Protein AF-A0A4Y7U3X5-F1 (afdb_monomer_lite)

Sequence (99 aa):
GAVSVNGSSQKAKQAKSSAGVPGYYEVTVNKNGFLSVKAYIADASDLLTEAAEKLHVNYFLYNKPENEKTTLSADNITFDELLFHIFKGKKYTFKKQDN

Organism: NCBI:txid2133765

Foldseek 3Di:
DDDDDDDDDDDPPDDQPPPPDQQHKDWDADPVGFIWIFFDQHQLVSRLVVSCVRSVHDDDDPDRPPRQGDGDGDPRHHSVVSQCRSCPPHPDDDDDDDD

Radius of gyration: 16.17 Å; chains: 1; bounding box: 31×62×37 Å

Secondary structure (DSSP, 8-state):
----------------PPTTSTTEEEEEE-TTS-EEEEEEEEEHHHHHHHHHHHHT-----SS--TT-EEEEEEEEE-HHHHHHHHHTTSS--------

pLDDT: mean 77.26, std 18.92, range [32.44, 95.81]

Structure (mmCIF, N/CA/C/O backbone):
data_AF-A0A4Y7U3X5-F1
#
_entry.id   AF-A0A4Y7U3X5-F1
#
loop_
_atom_site.group_PDB
_atom_site.id
_atom_site.type_symbol
_atom_site.label_atom_id
_atom_site.label_alt_id
_atom_site.label_comp_id
_atom_site.label_asym_id
_atom_site.label_entity_id
_atom_site.label_seq_id
_atom_site.pdbx_PDB_ins_code
_atom_site.Cartn_x
_atom_site.Cartn_y
_atom_site.Cartn_z
_atom_site.occupancy
_atom_site.B_iso_or_equiv
_atom_site.auth_seq_id
_atom_site.auth_comp_id
_atom_site.auth_asym_id
_atom_site.auth_atom_id
_atom_site.pdbx_PDB_model_num
ATOM 1 N N . GLY A 1 1 ? 4.376 49.973 -5.928 1.00 47.78 1 GLY A N 1
ATOM 2 C CA . GLY A 1 1 ? 3.268 49.006 -6.008 1.00 47.78 1 GLY A CA 1
ATOM 3 C C . GLY A 1 1 ? 3.604 47.847 -5.107 1.00 47.78 1 GLY A C 1
ATOM 4 O O . GLY A 1 1 ? 4.677 47.285 -5.265 1.00 47.78 1 GLY A O 1
ATOM 5 N N . ALA A 1 2 ? 2.764 47.578 -4.113 1.00 44.03 2 ALA A N 1
ATOM 6 C CA . ALA A 1 2 ? 2.961 46.491 -3.164 1.00 44.03 2 ALA A CA 1
ATOM 7 C C . ALA A 1 2 ? 2.401 45.178 -3.726 1.00 44.03 2 ALA A C 1
ATOM 9 O O . ALA A 1 2 ? 1.301 45.182 -4.273 1.00 44.03 2 ALA A O 1
ATOM 10 N N . VAL A 1 3 ? 3.119 44.072 -3.516 1.00 48.03 3 VAL A N 1
ATOM 11 C CA . VAL A 1 3 ? 2.529 42.729 -3.430 1.00 48.03 3 VAL A CA 1
ATOM 12 C C . VAL A 1 3 ? 3.138 42.024 -2.212 1.00 48.03 3 VAL A C 1
ATOM 14 O O . VAL A 1 3 ? 4.256 41.522 -2.247 1.00 48.03 3 VAL A O 1
ATOM 17 N N . SER A 1 4 ? 2.380 42.068 -1.119 1.00 41.41 4 SER A N 1
ATOM 18 C CA . SER A 1 4 ? 2.308 41.071 -0.036 1.00 41.41 4 SER A CA 1
ATOM 19 C C . SER A 1 4 ? 1.491 39.870 -0.571 1.00 41.41 4 SER A C 1
ATOM 21 O O . SER A 1 4 ? 0.647 40.094 -1.431 1.00 41.41 4 SER A O 1
ATOM 23 N N . VAL A 1 5 ? 1.581 38.597 -0.164 1.00 44.41 5 VAL A N 1
ATOM 24 C CA . VAL A 1 5 ? 1.989 37.935 1.089 1.00 44.41 5 VAL A CA 1
ATOM 25 C C . VAL A 1 5 ? 1.988 36.401 0.894 1.00 44.41 5 VAL A C 1
ATOM 27 O O . VAL A 1 5 ? 1.251 35.883 0.063 1.00 44.41 5 VAL A O 1
ATOM 30 N N . ASN A 1 6 ? 2.704 35.730 1.805 1.00 36.94 6 ASN A N 1
ATOM 31 C CA . ASN A 1 6 ? 2.380 34.465 2.487 1.00 36.94 6 ASN A CA 1
ATOM 32 C C . ASN A 1 6 ? 2.316 33.126 1.732 1.00 36.94 6 ASN A C 1
ATOM 34 O O . ASN A 1 6 ? 1.412 32.870 0.948 1.00 36.94 6 ASN A O 1
ATOM 38 N N . GLY A 1 7 ? 3.067 32.159 2.277 1.00 32.44 7 GLY A N 1
ATOM 39 C CA . GLY A 1 7 ? 2.375 31.033 2.912 1.00 32.44 7 GLY A CA 1
ATOM 40 C C . GLY A 1 7 ? 3.031 29.660 2.803 1.00 32.44 7 GLY A C 1
ATOM 41 O O . GLY A 1 7 ? 3.053 29.050 1.745 1.00 32.44 7 GLY A O 1
ATOM 42 N N . SER A 1 8 ? 3.395 29.129 3.971 1.00 34.38 8 SER A N 1
ATOM 43 C CA . SER A 1 8 ? 3.529 27.707 4.318 1.00 34.38 8 SER A CA 1
ATOM 44 C C . SER A 1 8 ? 4.669 26.891 3.702 1.00 34.38 8 SER A C 1
ATOM 46 O O . SER A 1 8 ? 4.570 26.269 2.650 1.00 34.38 8 SER A O 1
ATOM 48 N N . SER A 1 9 ? 5.703 26.756 4.526 1.00 44.62 9 SER A N 1
ATOM 49 C CA . SER A 1 9 ? 6.524 25.565 4.693 1.00 44.62 9 SER A CA 1
ATOM 50 C C . SER A 1 9 ? 5.651 24.301 4.734 1.00 44.62 9 SER A C 1
ATOM 52 O O . SER A 1 9 ? 5.076 23.958 5.765 1.00 44.62 9 SER A O 1
ATOM 54 N N . GLN A 1 10 ? 5.563 23.581 3.622 1.00 45.19 10 GLN A N 1
ATOM 55 C CA . GLN A 1 10 ? 5.189 22.173 3.616 1.00 45.19 10 GLN A CA 1
ATOM 56 C C . GLN A 1 10 ? 6.291 21.424 2.884 1.00 45.19 10 GLN A C 1
ATOM 58 O O . GLN A 1 10 ? 6.495 21.584 1.684 1.00 45.19 10 GLN A O 1
ATOM 63 N N . LYS A 1 11 ? 7.054 20.669 3.680 1.00 39.28 11 LYS A N 1
ATOM 64 C CA . LYS A 1 11 ? 8.018 19.638 3.293 1.00 39.28 11 LYS A CA 1
ATOM 65 C C . LYS A 1 11 ? 7.627 19.060 1.931 1.00 39.28 11 LYS A C 1
ATOM 67 O O . LYS A 1 11 ? 6.565 18.454 1.830 1.00 39.28 11 LYS A O 1
ATOM 72 N N . ALA A 1 12 ? 8.448 19.317 0.912 1.00 41.50 12 ALA A N 1
ATOM 73 C CA . ALA A 1 12 ? 8.207 18.929 -0.472 1.00 41.50 12 ALA A CA 1
ATOM 74 C C . ALA A 1 12 ? 7.887 17.429 -0.555 1.00 41.50 12 ALA A C 1
ATOM 76 O O . ALA A 1 12 ? 8.780 16.584 -0.595 1.00 41.50 12 ALA A O 1
ATOM 77 N N . LYS A 1 13 ? 6.593 17.101 -0.528 1.00 47.03 13 LYS A N 1
ATOM 78 C CA . LYS A 1 13 ? 6.079 15.781 -0.862 1.00 47.03 13 LYS A CA 1
ATOM 79 C C . LYS A 1 13 ? 6.433 15.622 -2.334 1.00 47.03 13 LYS A C 1
ATOM 81 O O . LYS A 1 13 ? 5.982 16.439 -3.137 1.00 47.03 13 LYS A O 1
ATOM 86 N N . GLN A 1 14 ? 7.340 14.691 -2.645 1.00 52.09 14 GLN A N 1
ATOM 87 C CA . GLN A 1 14 ? 7.798 14.401 -4.006 1.00 52.09 14 GLN A CA 1
ATOM 88 C C . GLN A 1 14 ? 6.627 14.551 -4.975 1.00 52.09 14 GLN A C 1
ATOM 90 O O . GLN A 1 14 ? 5.565 13.969 -4.747 1.00 52.09 14 GLN A O 1
ATOM 95 N N . ALA A 1 15 ? 6.802 15.394 -5.997 1.00 52.56 15 ALA A N 1
ATOM 96 C CA . ALA A 1 15 ? 5.783 15.616 -7.007 1.00 52.56 15 ALA A CA 1
ATOM 97 C C . ALA A 1 15 ? 5.305 14.248 -7.499 1.00 52.56 15 ALA A C 1
ATOM 99 O O . ALA A 1 15 ? 6.115 13.468 -8.000 1.00 52.56 15 ALA A O 1
ATOM 100 N N . LYS A 1 16 ? 4.019 13.935 -7.284 1.00 56.75 16 LYS A N 1
ATOM 101 C CA . LYS A 1 16 ? 3.411 12.697 -7.775 1.00 56.75 16 LYS A CA 1
ATOM 102 C C . LYS A 1 16 ? 3.731 12.615 -9.264 1.00 56.75 16 LYS A C 1
ATOM 104 O O . LYS A 1 16 ? 3.285 13.474 -10.025 1.00 56.75 16 LYS A O 1
ATOM 109 N N . SER A 1 17 ? 4.556 11.646 -9.659 1.00 62.62 17 SER A N 1
ATOM 110 C CA . SER A 1 17 ? 4.890 11.414 -11.064 1.00 62.62 17 SER A CA 1
ATOM 111 C C . SER A 1 17 ? 3.595 11.305 -11.877 1.00 62.62 17 SER A C 1
ATOM 113 O O . SER A 1 17 ? 2.566 10.904 -11.342 1.00 62.62 17 SER A O 1
ATOM 115 N N . SER A 1 18 ? 3.593 11.676 -13.158 1.00 74.69 18 SER A N 1
ATOM 116 C CA . SER A 1 18 ? 2.382 11.493 -13.975 1.00 74.69 18 SER A CA 1
ATOM 117 C C . SER A 1 18 ? 1.965 10.019 -14.009 1.00 74.69 18 SER A C 1
ATOM 119 O O . SER A 1 18 ? 2.819 9.130 -13.974 1.00 74.69 18 SER A O 1
ATOM 121 N N . ALA A 1 19 ? 0.657 9.756 -14.080 1.00 73.12 19 ALA A N 1
ATOM 122 C CA . ALA A 1 19 ? 0.137 8.395 -14.151 1.00 73.12 19 ALA A CA 1
ATOM 123 C C . ALA A 1 19 ? 0.819 7.613 -15.292 1.00 73.12 19 ALA A C 1
ATOM 125 O O . ALA A 1 19 ? 0.883 8.089 -16.424 1.00 73.12 19 ALA A O 1
ATOM 126 N N . GLY A 1 20 ? 1.361 6.432 -14.978 1.00 74.75 20 GLY A N 1
ATOM 127 C CA . GLY A 1 20 ? 2.112 5.592 -15.924 1.00 74.75 20 GLY A CA 1
ATOM 128 C C . GLY A 1 20 ? 3.628 5.834 -15.971 1.00 74.75 20 GLY A C 1
ATOM 129 O O . GLY A 1 20 ? 4.333 5.116 -16.677 1.00 74.75 20 GLY A O 1
ATOM 130 N N . VAL A 1 21 ? 4.159 6.793 -15.205 1.00 87.25 21 VAL A N 1
ATOM 131 C CA . VAL A 1 21 ? 5.609 7.004 -15.054 1.00 87.25 21 VAL A CA 1
ATOM 132 C C . VAL A 1 21 ? 6.135 6.192 -13.864 1.00 87.25 21 VAL A C 1
ATOM 134 O O . VAL A 1 21 ? 5.486 6.192 -12.815 1.00 87.25 21 VAL A O 1
ATOM 137 N N . PRO A 1 22 ? 7.293 5.506 -13.976 1.00 89.88 22 PRO A N 1
ATOM 138 C CA . PRO A 1 22 ? 7.895 4.804 -12.846 1.00 89.88 22 PRO A CA 1
ATOM 139 C C . PRO A 1 22 ? 8.026 5.708 -11.615 1.00 89.88 22 PRO A C 1
ATOM 141 O O . PRO A 1 22 ? 8.464 6.855 -11.713 1.00 89.88 22 PRO A O 1
ATOM 144 N N . GLY A 1 23 ? 7.625 5.196 -10.455 1.00 87.06 23 GLY A N 1
ATOM 145 C CA . GLY A 1 23 ? 7.567 5.963 -9.212 1.00 87.06 23 GLY A CA 1
ATOM 146 C C . GLY A 1 23 ? 6.213 6.626 -8.947 1.00 87.06 23 GLY A C 1
ATOM 147 O O . GLY A 1 23 ? 6.021 7.172 -7.864 1.00 87.06 23 GLY A O 1
ATOM 148 N N . TYR A 1 24 ? 5.260 6.569 -9.884 1.00 90.75 24 TYR A N 1
ATOM 149 C CA . TYR A 1 24 ? 3.905 7.064 -9.650 1.00 90.75 24 TYR A CA 1
ATOM 150 C C . TYR A 1 24 ? 3.178 6.208 -8.618 1.00 90.75 24 TYR A C 1
ATOM 152 O O . TYR A 1 24 ? 3.071 4.989 -8.769 1.00 90.75 24 TYR A O 1
ATOM 160 N N . TYR A 1 25 ? 2.592 6.872 -7.626 1.00 93.06 25 TYR A N 1
ATOM 161 C CA . TYR A 1 25 ? 1.539 6.294 -6.815 1.00 93.06 25 TYR A CA 1
ATOM 162 C C . TYR A 1 25 ? 0.474 7.324 -6.446 1.00 93.06 25 TYR A C 1
ATOM 164 O O . TYR A 1 25 ? 0.717 8.529 -6.341 1.00 93.06 25 TYR A O 1
ATOM 172 N N . GLU A 1 26 ? -0.722 6.816 -6.207 1.00 93.38 26 GLU A N 1
ATOM 173 C CA . GLU A 1 26 ? -1.855 7.547 -5.692 1.00 93.38 26 GLU A CA 1
ATOM 174 C C . GLU A 1 26 ? -2.586 6.677 -4.680 1.00 93.38 26 GLU A C 1
ATOM 176 O O . GLU A 1 26 ? -2.872 5.507 -4.932 1.00 93.38 26 GLU A O 1
ATOM 181 N N . VAL A 1 27 ? -2.888 7.275 -3.532 1.00 93.75 27 VAL A N 1
ATOM 182 C CA . VAL A 1 27 ? -3.699 6.670 -2.481 1.00 93.75 27 VAL A CA 1
ATOM 183 C C . VAL A 1 27 ? -4.865 7.594 -2.201 1.00 93.75 27 VAL A C 1
ATOM 185 O O . VAL A 1 27 ? -4.674 8.796 -2.014 1.00 93.75 27 VAL A O 1
ATOM 188 N N . THR A 1 28 ? -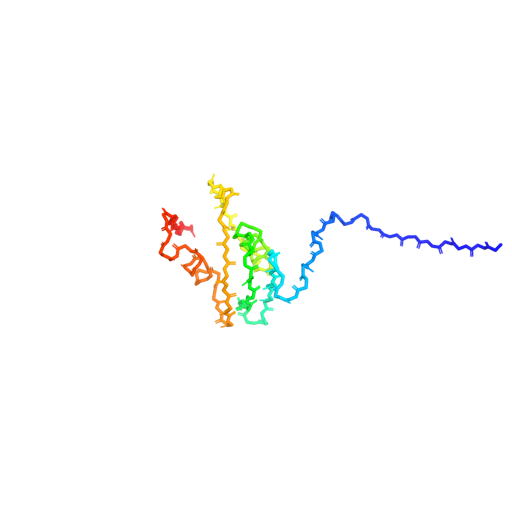6.070 7.062 -2.114 1.00 95.12 28 THR A N 1
ATOM 189 C CA . THR A 1 28 ? -7.236 7.787 -1.608 1.00 95.12 28 THR A CA 1
ATOM 190 C C . THR A 1 28 ? -7.959 6.928 -0.585 1.00 95.12 28 THR A C 1
ATOM 192 O O . THR A 1 28 ? -7.863 5.705 -0.620 1.00 95.12 28 THR A O 1
ATOM 195 N N . VAL A 1 29 ? -8.637 7.574 0.361 1.00 94.69 29 VAL A N 1
ATOM 196 C CA . VAL A 1 29 ? -9.464 6.911 1.372 1.00 94.69 29 VAL A CA 1
ATOM 197 C C . VAL A 1 29 ? -10.893 7.375 1.156 1.00 94.69 29 VAL A C 1
ATOM 199 O O . VAL A 1 29 ? -11.149 8.576 1.045 1.00 94.69 29 VAL A O 1
ATOM 202 N N . ASN A 1 30 ? -11.822 6.432 1.049 1.00 93.00 30 ASN A N 1
ATOM 203 C CA . ASN A 1 30 ? -13.237 6.749 0.934 1.00 93.00 30 ASN A CA 1
ATOM 204 C C . ASN A 1 30 ? -13.851 7.056 2.311 1.00 93.00 30 ASN A C 1
ATOM 206 O O . ASN A 1 30 ? -13.246 6.835 3.357 1.00 93.00 30 ASN A O 1
ATOM 210 N N . LYS A 1 31 ? -15.096 7.544 2.323 1.00 91.62 31 LYS A N 1
ATOM 211 C CA . LYS A 1 31 ? -15.810 7.913 3.562 1.00 91.62 31 LYS A CA 1
ATOM 212 C C . LYS A 1 31 ? -16.006 6.748 4.543 1.00 91.62 31 LYS A C 1
ATOM 214 O O . LYS A 1 31 ? -16.273 6.994 5.712 1.00 91.62 31 LYS A O 1
ATOM 219 N N . ASN A 1 32 ? -15.875 5.512 4.069 1.00 91.69 32 ASN A N 1
ATOM 220 C CA . ASN A 1 32 ? -16.040 4.296 4.858 1.00 91.69 32 ASN A CA 1
ATOM 221 C C . ASN A 1 32 ? -14.695 3.760 5.385 1.00 91.69 32 ASN A C 1
ATOM 223 O O . ASN A 1 32 ? -14.675 2.705 6.008 1.00 91.69 32 ASN A O 1
ATOM 227 N N . GLY A 1 33 ? -13.578 4.451 5.123 1.00 89.88 33 GLY A N 1
ATOM 228 C CA . GLY A 1 33 ? -12.248 4.036 5.570 1.00 89.88 33 GLY A CA 1
ATOM 229 C C . GLY A 1 33 ? -11.570 2.983 4.687 1.00 89.88 33 GLY A C 1
ATOM 230 O O . GLY A 1 33 ? -10.583 2.394 5.115 1.00 89.88 33 GLY A O 1
ATOM 231 N N . PHE A 1 34 ? -12.051 2.742 3.462 1.00 95.31 34 PHE A N 1
ATOM 232 C CA . PHE A 1 34 ? -11.364 1.867 2.504 1.00 95.31 34 PHE A CA 1
ATOM 233 C C . PHE A 1 34 ? -10.444 2.658 1.575 1.00 95.31 34 PHE A C 1
ATOM 235 O O . PHE A 1 34 ? -10.743 3.789 1.183 1.00 95.31 34 PHE A O 1
ATOM 242 N N . LEU A 1 35 ? -9.340 2.028 1.190 1.00 95.75 35 LEU A N 1
ATOM 243 C CA . LEU A 1 35 ? -8.324 2.559 0.297 1.00 95.75 35 LEU A CA 1
ATOM 244 C C . LEU A 1 35 ? -8.664 2.284 -1.170 1.00 95.75 35 LEU A C 1
ATOM 246 O O . LEU A 1 35 ? -9.149 1.211 -1.534 1.00 95.75 35 LEU A O 1
ATOM 250 N N . SER A 1 36 ? -8.321 3.246 -2.017 1.00 95.81 36 SER A N 1
ATOM 251 C CA . SER A 1 36 ? -8.106 3.062 -3.450 1.00 95.81 36 SER A CA 1
ATOM 252 C C . SER A 1 36 ? -6.661 3.440 -3.753 1.00 95.81 36 SER A C 1
ATOM 254 O O . SER A 1 36 ? -6.191 4.512 -3.357 1.00 95.81 36 SER A O 1
ATOM 256 N N . VAL A 1 37 ? -5.938 2.521 -4.386 1.00 93.88 37 VAL A N 1
ATOM 257 C CA . VAL A 1 37 ? -4.500 2.609 -4.618 1.00 93.88 37 VAL A CA 1
ATOM 258 C C . VAL A 1 37 ? -4.194 2.330 -6.076 1.00 93.88 37 VAL A C 1
ATOM 260 O O . VAL A 1 37 ? -4.573 1.292 -6.617 1.00 93.88 37 VAL A O 1
ATOM 263 N N . LYS A 1 38 ? -3.425 3.227 -6.688 1.00 93.94 38 LYS A N 1
ATOM 264 C CA . LYS A 1 38 ? -2.778 3.012 -7.982 1.00 93.94 38 LYS A CA 1
ATOM 265 C C . LYS A 1 38 ? -1.294 3.243 -7.810 1.00 93.94 38 LYS A C 1
ATOM 267 O O . LYS A 1 38 ? -0.893 4.285 -7.313 1.00 93.94 38 LYS A O 1
ATOM 272 N N . ALA A 1 39 ? -0.478 2.286 -8.213 1.00 92.75 39 ALA A N 1
ATOM 273 C CA . ALA A 1 39 ? 0.966 2.358 -8.099 1.00 92.75 39 ALA A CA 1
ATOM 274 C C . ALA A 1 39 ? 1.610 1.751 -9.343 1.00 92.75 39 ALA A C 1
ATOM 276 O O . ALA A 1 39 ? 1.176 0.701 -9.821 1.00 92.75 39 ALA A O 1
ATOM 277 N N . TYR A 1 40 ? 2.655 2.395 -9.850 1.00 92.44 40 TYR A N 1
ATOM 278 C CA . TYR A 1 40 ? 3.432 1.912 -10.981 1.00 92.44 40 TYR A CA 1
ATOM 279 C C . TYR A 1 40 ? 4.925 2.083 -10.708 1.00 92.44 40 TYR A C 1
ATOM 281 O O . TYR A 1 40 ? 5.457 3.194 -10.723 1.00 92.44 40 TYR A O 1
ATOM 289 N N . ILE A 1 41 ? 5.601 0.963 -10.430 1.00 90.50 41 ILE A N 1
ATOM 290 C CA . ILE A 1 41 ? 7.016 0.919 -10.023 1.00 90.50 41 ILE A CA 1
ATOM 291 C C . ILE A 1 41 ? 7.275 1.921 -8.877 1.00 90.50 41 ILE A C 1
ATOM 293 O O . ILE A 1 41 ? 8.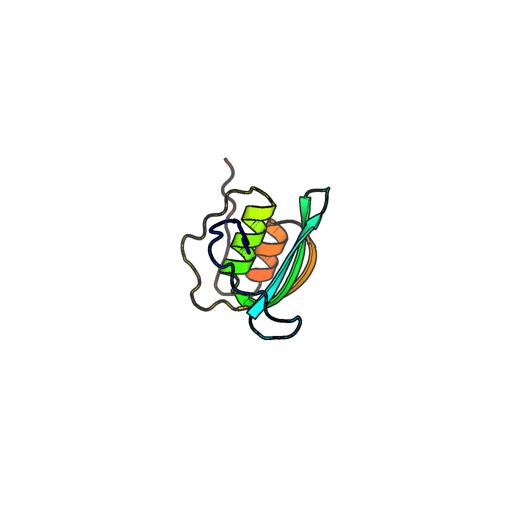270 2.644 -8.848 1.00 90.50 41 ILE A O 1
ATOM 297 N N . ALA A 1 42 ? 6.323 2.013 -7.950 1.00 91.31 42 ALA A N 1
ATOM 298 C CA . ALA A 1 42 ? 6.364 2.940 -6.828 1.00 91.31 42 ALA A CA 1
ATOM 299 C C . ALA A 1 42 ? 7.155 2.357 -5.664 1.00 91.31 42 ALA A C 1
ATOM 301 O O . ALA A 1 42 ? 7.257 1.137 -5.538 1.00 91.31 42 ALA A O 1
ATOM 302 N N . ASP A 1 43 ? 7.672 3.215 -4.788 1.00 90.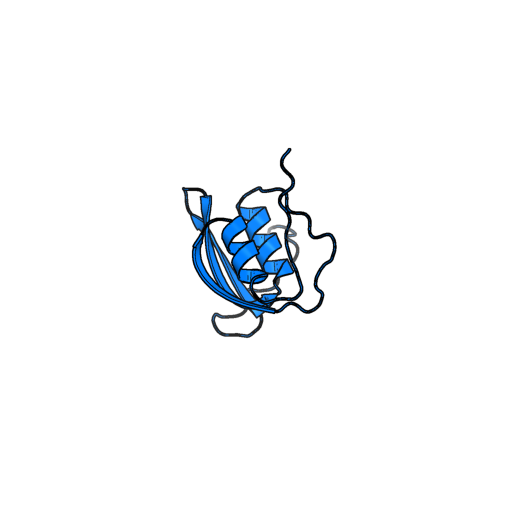06 43 ASP A N 1
ATOM 303 C CA . ASP A 1 43 ? 8.260 2.755 -3.535 1.00 90.06 43 ASP A CA 1
ATOM 304 C C . ASP A 1 43 ? 7.180 2.210 -2.594 1.00 90.06 43 ASP A C 1
ATOM 306 O O . ASP A 1 43 ? 6.243 2.922 -2.228 1.00 90.06 43 ASP A O 1
ATOM 310 N N . ALA A 1 44 ? 7.303 0.940 -2.203 1.00 89.00 44 ALA A N 1
ATOM 311 C CA . ALA A 1 44 ? 6.343 0.310 -1.305 1.00 89.00 44 ALA A CA 1
ATOM 312 C C . ALA A 1 44 ? 6.301 0.997 0.070 1.00 89.00 44 ALA A C 1
ATOM 314 O O . ALA A 1 44 ? 5.237 1.064 0.683 1.00 89.00 44 ALA A O 1
ATOM 315 N N . SER A 1 45 ? 7.432 1.529 0.546 1.00 89.06 45 SER A N 1
ATOM 316 C CA . SER A 1 45 ? 7.511 2.190 1.852 1.00 89.06 45 SER A CA 1
ATOM 317 C C . SER A 1 45 ? 6.761 3.515 1.837 1.00 89.06 45 SER A C 1
ATOM 319 O O . SER A 1 45 ? 5.999 3.795 2.761 1.00 89.06 45 SER A O 1
ATOM 321 N N . ASP A 1 46 ? 6.945 4.310 0.782 1.00 90.06 46 ASP A N 1
ATOM 322 C CA . ASP A 1 46 ? 6.271 5.604 0.642 1.00 90.06 46 ASP A CA 1
ATOM 323 C C . ASP A 1 46 ? 4.762 5.406 0.456 1.00 90.06 46 ASP A C 1
ATOM 325 O O . ASP A 1 46 ? 3.960 6.077 1.106 1.00 90.06 46 ASP A O 1
ATOM 329 N N . LEU A 1 47 ? 4.375 4.409 -0.350 1.00 91.19 47 LEU A N 1
ATOM 330 C CA . LEU A 1 47 ? 2.979 4.036 -0.555 1.00 91.19 47 LEU A CA 1
ATOM 331 C C . LEU A 1 47 ? 2.289 3.620 0.756 1.00 91.19 47 LEU A C 1
ATOM 333 O O . LEU A 1 47 ? 1.198 4.102 1.062 1.00 91.19 47 LEU A O 1
ATOM 337 N N . LEU A 1 48 ? 2.921 2.734 1.535 1.00 91.19 48 LEU A N 1
ATOM 338 C CA . LEU A 1 48 ? 2.384 2.260 2.814 1.00 91.19 48 LEU A CA 1
ATOM 339 C C . LEU A 1 48 ? 2.328 3.370 3.862 1.00 91.19 48 LEU A C 1
ATOM 341 O O . LEU A 1 48 ? 1.353 3.453 4.605 1.00 91.19 48 LEU A O 1
ATOM 345 N N . THR A 1 49 ? 3.337 4.243 3.892 1.00 90.81 49 THR A N 1
ATOM 346 C CA . THR A 1 49 ? 3.364 5.396 4.800 1.00 90.81 49 THR A CA 1
ATOM 347 C C . THR A 1 49 ? 2.214 6.350 4.486 1.00 90.81 49 THR A C 1
ATOM 349 O O . THR A 1 49 ? 1.457 6.700 5.386 1.00 90.81 49 THR A O 1
ATOM 352 N N . GLU A 1 50 ? 2.002 6.705 3.212 1.00 92.69 50 GLU A N 1
ATOM 353 C CA . GLU A 1 50 ? 0.889 7.586 2.833 1.00 92.69 50 GLU A CA 1
ATOM 354 C C . GLU A 1 50 ? -0.481 6.951 3.129 1.00 92.69 50 GLU A C 1
ATOM 356 O O . GLU A 1 50 ? -1.401 7.648 3.562 1.00 92.69 50 GLU A O 1
ATOM 361 N N . ALA A 1 51 ? -0.636 5.640 2.924 1.00 93.62 51 ALA A N 1
ATOM 362 C CA . ALA A 1 51 ? -1.872 4.937 3.261 1.00 93.62 51 ALA A CA 1
ATOM 363 C C . ALA A 1 51 ? -2.140 4.916 4.774 1.00 93.62 51 ALA A C 1
ATOM 365 O O . ALA A 1 51 ? -3.269 5.181 5.191 1.00 93.62 51 ALA A O 1
ATOM 366 N N . ALA A 1 52 ? -1.113 4.661 5.590 1.00 92.31 52 ALA A N 1
ATOM 367 C CA . ALA A 1 52 ? -1.227 4.651 7.045 1.00 92.31 52 ALA A CA 1
ATOM 368 C C . ALA A 1 52 ? -1.575 6.038 7.605 1.00 92.31 52 ALA A C 1
ATOM 370 O O . ALA A 1 52 ? -2.487 6.164 8.422 1.00 92.31 52 ALA A O 1
ATOM 371 N N . GLU A 1 53 ? -0.909 7.085 7.103 1.00 92.25 53 GLU A N 1
ATOM 372 C CA . GLU A 1 53 ? -1.192 8.480 7.457 1.00 92.25 53 GLU A CA 1
ATOM 373 C C . GLU A 1 53 ? -2.647 8.854 7.147 1.00 92.25 53 GLU A C 1
ATOM 375 O O . GLU A 1 53 ? -3.325 9.445 7.985 1.00 92.25 53 GLU A O 1
ATOM 380 N N . LYS A 1 54 ? -3.154 8.479 5.964 1.00 92.44 54 LYS A N 1
ATOM 381 C CA . LYS A 1 54 ? -4.528 8.799 5.540 1.00 92.44 54 LYS A CA 1
ATOM 382 C C . LYS A 1 54 ? -5.604 8.049 6.315 1.00 92.44 54 LYS A C 1
ATOM 384 O O . LYS A 1 54 ? -6.708 8.565 6.461 1.00 92.44 54 LYS A O 1
ATOM 389 N N . LEU A 1 55 ? -5.300 6.842 6.781 1.00 91.56 55 LEU A N 1
ATOM 390 C CA . LEU A 1 55 ? -6.198 6.051 7.619 1.00 91.56 55 LEU A CA 1
ATOM 391 C C . LEU A 1 55 ? -6.048 6.349 9.113 1.00 91.56 55 LEU A C 1
ATOM 393 O O . LEU A 1 55 ? -6.818 5.812 9.903 1.00 91.56 55 LEU A O 1
ATOM 397 N N . HIS A 1 56 ? -5.081 7.187 9.502 1.00 90.62 56 HIS A N 1
ATOM 398 C CA . HIS A 1 56 ? -4.734 7.441 10.901 1.00 90.62 56 HIS A CA 1
ATOM 399 C C . HIS A 1 56 ? -4.420 6.156 11.687 1.00 90.62 56 HIS A C 1
ATOM 401 O O . HIS A 1 56 ? -4.773 6.029 12.859 1.00 90.62 56 HIS A O 1
ATOM 407 N N . VAL A 1 57 ? -3.747 5.195 11.047 1.00 87.75 57 VAL A N 1
ATOM 408 C CA . VAL A 1 57 ? -3.337 3.937 11.686 1.00 87.75 57 VAL A CA 1
ATOM 409 C C . VAL A 1 57 ? -1.862 3.971 12.055 1.00 87.75 57 VAL A C 1
ATOM 411 O O . VAL A 1 57 ? -1.018 4.466 11.307 1.00 87.75 57 VAL A O 1
ATOM 414 N N . ASN A 1 58 ? -1.539 3.403 13.214 1.00 86.62 58 ASN A N 1
ATOM 415 C CA . ASN A 1 58 ? -0.155 3.238 13.631 1.00 86.62 58 ASN A CA 1
ATOM 416 C C . ASN A 1 58 ? 0.487 2.118 12.808 1.00 86.62 58 ASN A C 1
ATOM 418 O O . ASN A 1 58 ? 0.098 0.956 12.915 1.00 86.62 58 ASN A O 1
ATOM 422 N N . TYR A 1 59 ? 1.481 2.473 12.000 1.00 82.94 59 TYR A N 1
ATOM 423 C CA . TYR A 1 59 ? 2.238 1.541 11.176 1.00 82.94 59 TYR A CA 1
ATOM 424 C C . TYR A 1 59 ? 3.731 1.675 11.475 1.00 82.94 59 TYR A C 1
ATOM 426 O O . TYR A 1 59 ? 4.288 2.772 11.434 1.00 82.94 59 TYR A O 1
ATOM 434 N N . PHE A 1 60 ? 4.381 0.545 11.755 1.00 83.19 60 PHE A N 1
ATOM 435 C CA . PHE A 1 60 ? 5.809 0.476 12.043 1.00 83.19 60 PHE A CA 1
ATOM 436 C C . PHE A 1 60 ? 6.503 -0.391 10.998 1.00 83.19 60 PHE A C 1
ATOM 438 O O . PHE A 1 60 ? 6.230 -1.585 10.875 1.00 83.19 60 PHE A O 1
ATOM 445 N N . LEU A 1 61 ? 7.436 0.208 10.262 1.00 77.06 61 LEU A N 1
ATOM 446 C CA . LEU A 1 61 ? 8.286 -0.496 9.311 1.00 77.06 61 LEU A CA 1
ATOM 447 C C . LEU A 1 61 ? 9.676 -0.688 9.925 1.00 77.06 61 LEU A C 1
ATOM 449 O O . LEU A 1 61 ? 10.548 0.161 9.774 1.00 77.06 61 LEU A O 1
ATOM 453 N N . TYR A 1 62 ? 9.872 -1.797 10.644 1.00 73.69 62 TYR A N 1
ATOM 454 C CA . TYR A 1 62 ? 11.122 -2.069 11.372 1.00 73.69 62 TYR A CA 1
ATOM 455 C C . TYR A 1 62 ? 12.330 -2.285 10.453 1.00 73.69 62 TYR A C 1
ATOM 457 O O . TYR A 1 62 ? 13.425 -1.833 10.765 1.00 73.69 62 TYR A O 1
ATOM 465 N N . ASN A 1 63 ? 12.118 -2.927 9.303 1.00 67.88 63 ASN A N 1
ATOM 466 C CA . ASN A 1 63 ? 13.126 -3.082 8.261 1.00 67.88 63 ASN A CA 1
ATOM 467 C C . ASN A 1 63 ? 12.583 -2.437 6.990 1.00 67.88 63 ASN A C 1
ATOM 469 O O . ASN A 1 63 ? 11.752 -3.041 6.310 1.00 67.88 63 ASN A O 1
ATOM 473 N N . LYS A 1 64 ? 13.028 -1.214 6.675 1.00 66.81 64 LYS A N 1
ATOM 474 C CA . LYS A 1 64 ? 12.683 -0.575 5.401 1.00 66.81 64 LYS A CA 1
ATOM 475 C C . LYS A 1 64 ? 13.280 -1.415 4.271 1.00 66.81 64 LYS A C 1
ATOM 477 O O . LYS A 1 64 ? 14.500 -1.573 4.224 1.00 66.81 64 LYS A O 1
ATOM 482 N N . PRO A 1 65 ? 12.471 -1.964 3.358 1.00 64.38 65 PRO A N 1
ATOM 483 C CA . PRO A 1 65 ? 13.023 -2.657 2.219 1.00 64.38 65 PRO A CA 1
ATOM 484 C C . PRO A 1 65 ? 13.495 -1.583 1.231 1.00 64.38 65 PRO A C 1
ATOM 486 O O . PRO A 1 65 ? 12.698 -0.988 0.512 1.00 64.38 65 PRO A O 1
ATOM 489 N N . GLU A 1 66 ? 14.797 -1.287 1.242 1.00 66.50 66 GLU A N 1
ATOM 490 C CA . GLU A 1 66 ? 15.388 -0.138 0.531 1.00 66.50 66 GLU A CA 1
ATOM 491 C C . GLU A 1 66 ? 15.155 -0.130 -0.990 1.00 66.50 66 GLU A C 1
ATOM 493 O O . GLU A 1 66 ? 15.355 0.899 -1.623 1.00 66.50 66 GLU A O 1
ATOM 498 N N . ASN A 1 67 ? 14.691 -1.234 -1.584 1.00 69.56 67 ASN A N 1
ATOM 499 C CA . ASN A 1 67 ? 14.488 -1.358 -3.028 1.00 69.56 67 ASN A CA 1
ATOM 500 C C . ASN A 1 67 ? 13.164 -2.026 -3.421 1.00 69.56 67 ASN A C 1
ATOM 502 O O . ASN A 1 67 ? 13.029 -2.511 -4.545 1.00 69.56 67 ASN A O 1
ATOM 506 N N . GLU A 1 68 ? 12.176 -2.078 -2.526 1.00 79.38 68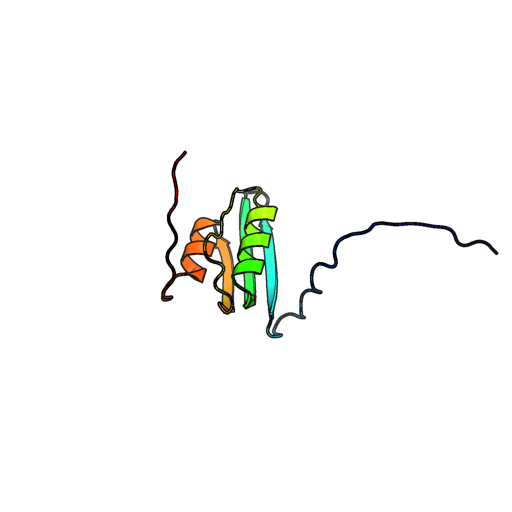 GLU A N 1
ATOM 507 C CA . GLU A 1 68 ? 10.927 -2.762 -2.855 1.00 79.38 68 GLU A CA 1
ATOM 508 C C . GLU A 1 68 ? 10.015 -1.870 -3.692 1.00 79.38 68 GLU A C 1
ATOM 510 O O . GLU A 1 68 ? 9.346 -0.963 -3.187 1.00 79.38 68 GLU A O 1
ATOM 515 N N . LYS A 1 69 ? 9.989 -2.146 -4.997 1.00 88.44 69 LYS A N 1
ATOM 516 C CA . LYS A 1 69 ? 9.063 -1.499 -5.921 1.00 88.44 69 LYS A CA 1
ATOM 517 C C . LYS A 1 69 ? 7.783 -2.305 -6.053 1.00 88.44 69 LYS A C 1
ATOM 519 O O . LYS A 1 69 ? 7.773 -3.537 -5.992 1.00 88.44 69 LYS A O 1
ATOM 524 N N . THR A 1 70 ? 6.673 -1.601 -6.222 1.00 88.88 70 THR A N 1
ATOM 525 C CA . THR A 1 70 ? 5.369 -2.229 -6.391 1.00 88.88 70 THR A CA 1
ATOM 526 C C . THR A 1 70 ? 4.580 -1.588 -7.519 1.00 88.88 70 THR A C 1
ATOM 528 O O . THR A 1 70 ? 4.618 -0.374 -7.733 1.00 88.88 70 THR A O 1
ATOM 531 N N . THR A 1 71 ? 3.867 -2.440 -8.243 1.00 90.88 71 THR A N 1
ATOM 532 C CA . THR A 1 71 ? 2.891 -2.055 -9.252 1.00 90.88 71 THR A CA 1
ATOM 533 C C . THR A 1 71 ? 1.598 -2.749 -8.878 1.00 90.88 71 THR A C 1
ATOM 535 O O . THR A 1 71 ? 1.538 -3.978 -8.880 1.00 90.88 71 THR A O 1
ATOM 538 N N . LEU A 1 72 ? 0.586 -1.971 -8.508 1.00 90.81 72 LEU A N 1
ATOM 539 C CA . LEU A 1 72 ? -0.715 -2.496 -8.116 1.00 90.81 72 LEU A CA 1
ATOM 540 C C . LEU A 1 72 ? -1.809 -1.477 -8.415 1.00 90.81 72 LEU A C 1
ATOM 542 O O . LEU A 1 72 ? -1.586 -0.270 -8.351 1.00 90.81 72 LEU A O 1
ATOM 546 N N . SER A 1 73 ? -2.995 -1.979 -8.729 1.00 92.69 73 SER A N 1
ATOM 547 C CA . SER A 1 73 ? -4.215 -1.186 -8.833 1.00 92.69 73 SER A CA 1
ATOM 548 C C . SER A 1 73 ? -5.290 -1.934 -8.069 1.00 92.69 73 SER A C 1
ATOM 550 O O . SER A 1 73 ? -5.617 -3.063 -8.430 1.00 92.69 73 SER A O 1
ATOM 552 N N . ALA A 1 74 ? -5.791 -1.335 -6.999 1.00 92.75 74 ALA A N 1
ATOM 553 C CA . ALA A 1 74 ? -6.789 -1.944 -6.139 1.00 92.75 74 ALA A CA 1
ATOM 554 C C . ALA A 1 74 ? -7.742 -0.875 -5.615 1.00 92.75 74 ALA A C 1
ATOM 556 O O . ALA A 1 74 ? -7.310 0.203 -5.212 1.00 92.75 74 ALA A O 1
ATOM 557 N N . ASP A 1 75 ? -9.028 -1.198 -5.599 1.00 94.88 75 ASP A N 1
ATOM 558 C CA . ASP A 1 75 ? -10.086 -0.309 -5.141 1.00 94.88 75 ASP A CA 1
ATOM 559 C C . ASP A 1 75 ? -10.875 -0.977 -4.021 1.00 94.88 75 ASP A C 1
ATOM 561 O O . ASP A 1 75 ? -11.142 -2.177 -4.069 1.00 94.88 75 ASP A O 1
ATOM 565 N N . ASN A 1 76 ? -11.276 -0.171 -3.038 1.00 95.31 76 ASN A N 1
ATOM 566 C CA . ASN A 1 76 ? -12.088 -0.592 -1.901 1.00 95.31 76 ASN A CA 1
ATOM 567 C C . ASN A 1 76 ? -11.439 -1.710 -1.061 1.00 95.31 76 ASN A C 1
ATOM 569 O O . ASN A 1 76 ? -12.094 -2.691 -0.714 1.00 95.31 76 ASN A O 1
ATOM 57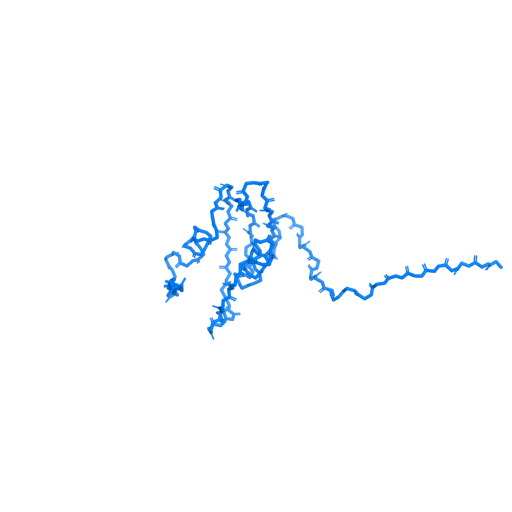3 N N . ILE A 1 77 ? -10.155 -1.536 -0.730 1.00 95.25 77 ILE A N 1
ATOM 574 C CA . ILE A 1 77 ? -9.386 -2.470 0.105 1.00 95.25 77 ILE A CA 1
ATOM 575 C C . ILE A 1 77 ? -9.084 -1.884 1.486 1.00 95.25 77 ILE A C 1
ATOM 577 O O . ILE A 1 77 ? -9.025 -0.671 1.679 1.00 95.25 77 ILE A O 1
ATOM 581 N N . THR A 1 78 ? -8.850 -2.746 2.460 1.00 94.81 78 THR A N 1
ATOM 582 C CA . THR A 1 78 ? -8.334 -2.378 3.782 1.00 94.81 78 THR A CA 1
ATOM 583 C C . THR A 1 78 ? -6.814 -2.182 3.757 1.00 94.81 78 THR A C 1
ATOM 585 O O . THR A 1 78 ? -6.120 -2.611 2.831 1.00 94.81 78 THR A O 1
ATOM 588 N N . PHE A 1 79 ? -6.262 -1.550 4.799 1.00 92.81 79 PHE A N 1
ATOM 589 C CA . PHE A 1 79 ? -4.806 -1.429 4.953 1.00 92.81 79 PHE A CA 1
ATOM 590 C C . PHE A 1 79 ? -4.114 -2.798 5.019 1.00 92.81 79 PHE A C 1
ATOM 592 O O . PHE A 1 79 ? -3.042 -2.988 4.450 1.00 92.81 79 PHE A O 1
ATOM 599 N N . ASP A 1 80 ? -4.759 -3.776 5.650 1.00 91.12 80 ASP A N 1
ATOM 600 C CA . ASP A 1 80 ? -4.238 -5.137 5.760 1.00 91.12 80 ASP A CA 1
ATOM 601 C C . ASP A 1 80 ? -4.188 -5.851 4.414 1.00 91.12 80 ASP A C 1
ATOM 603 O O . ASP A 1 80 ? -3.225 -6.553 4.110 1.00 91.12 80 ASP A O 1
ATOM 607 N N . GLU A 1 81 ? -5.209 -5.650 3.583 1.00 92.62 81 GLU A N 1
ATOM 608 C CA . GLU A 1 81 ? -5.213 -6.157 2.217 1.00 92.62 81 GLU A CA 1
ATOM 609 C C . GLU A 1 81 ? -4.123 -5.487 1.383 1.00 92.62 81 GLU A C 1
ATOM 611 O O . GLU A 1 81 ? -3.439 -6.182 0.633 1.00 92.62 81 GLU A O 1
ATOM 616 N N . LEU A 1 82 ? -3.887 -4.180 1.556 1.00 91.94 82 LEU A N 1
ATOM 617 C CA . LEU A 1 82 ? -2.775 -3.486 0.901 1.00 91.94 82 LEU A CA 1
ATOM 618 C C . LEU A 1 82 ? -1.422 -4.093 1.302 1.00 91.94 82 LEU A C 1
ATOM 620 O O . LEU A 1 82 ? -0.624 -4.427 0.425 1.00 91.94 82 LEU A O 1
ATOM 624 N N . LEU A 1 83 ? -1.180 -4.284 2.605 1.00 89.25 83 LEU A N 1
ATOM 625 C CA . LEU A 1 83 ? 0.020 -4.956 3.120 1.00 89.25 83 LEU A CA 1
ATOM 626 C C . LEU A 1 83 ? 0.162 -6.352 2.511 1.00 89.25 83 LEU A C 1
ATOM 628 O O . LEU A 1 83 ? 1.223 -6.700 1.989 1.00 89.25 83 LEU A O 1
ATOM 632 N N . PHE A 1 84 ? -0.921 -7.131 2.511 1.00 88.31 84 PHE A N 1
ATOM 633 C CA . PHE A 1 84 ? -0.938 -8.454 1.907 1.00 88.31 84 PHE A CA 1
ATOM 634 C C . PHE A 1 84 ? -0.557 -8.400 0.431 1.00 88.31 84 PHE A C 1
ATOM 636 O O . PHE A 1 84 ? 0.308 -9.158 0.019 1.00 88.31 84 PHE A O 1
ATOM 643 N N . HIS A 1 85 ? -1.116 -7.490 -0.363 1.00 88.75 85 HIS A N 1
ATOM 644 C CA . HIS A 1 85 ? -0.836 -7.418 -1.799 1.00 88.75 85 HIS A CA 1
ATOM 645 C C . HIS A 1 85 ? 0.594 -6.951 -2.095 1.00 88.75 85 HIS A C 1
ATOM 647 O O . HIS A 1 85 ? 1.215 -7.455 -3.028 1.00 88.75 85 HIS A O 1
ATOM 653 N N . ILE A 1 86 ? 1.141 -6.034 -1.292 1.00 86.94 86 ILE A N 1
ATOM 654 C CA . ILE A 1 86 ? 2.517 -5.545 -1.452 1.00 86.94 86 ILE A CA 1
ATOM 655 C C . ILE A 1 86 ? 3.544 -6.626 -1.100 1.00 86.94 86 ILE A C 1
ATOM 657 O O . ILE A 1 86 ? 4.576 -6.721 -1.767 1.00 86.94 86 ILE A O 1
ATOM 661 N N . PHE A 1 87 ? 3.268 -7.441 -0.080 1.00 82.31 87 PHE A N 1
ATOM 662 C CA . PHE A 1 87 ? 4.193 -8.465 0.408 1.00 82.31 87 PHE A CA 1
ATOM 663 C C . PHE A 1 87 ? 3.935 -9.870 -0.160 1.00 82.31 87 PHE A C 1
ATOM 665 O O . PHE A 1 87 ? 4.808 -10.737 -0.081 1.00 82.31 87 PHE A O 1
ATOM 672 N N . LYS A 1 88 ? 2.780 -10.117 -0.788 1.00 77.75 88 LYS A N 1
ATOM 673 C CA . LYS A 1 88 ? 2.442 -11.409 -1.402 1.00 77.75 88 LYS A CA 1
ATOM 674 C C . LYS A 1 88 ? 3.455 -11.774 -2.486 1.00 77.75 88 LYS A C 1
ATOM 676 O O . LYS A 1 88 ? 3.654 -11.043 -3.450 1.00 77.75 88 LYS A O 1
ATOM 681 N N . GLY A 1 89 ? 4.069 -12.948 -2.334 1.00 58.41 89 GLY A N 1
ATOM 682 C CA . GLY A 1 89 ? 5.068 -13.470 -3.272 1.00 58.41 89 GLY A CA 1
ATOM 683 C C . GLY A 1 89 ? 6.471 -12.875 -3.111 1.00 58.41 89 GLY A C 1
ATOM 684 O O . GLY A 1 89 ? 7.355 -13.216 -3.894 1.00 58.41 89 GLY A O 1
ATOM 685 N N . LYS A 1 90 ? 6.699 -12.023 -2.103 1.00 62.97 90 LYS A N 1
ATOM 686 C CA . LYS A 1 90 ? 8.010 -11.434 -1.796 1.00 62.97 90 LYS A CA 1
ATOM 687 C C . LYS A 1 90 ? 8.635 -12.111 -0.575 1.00 62.97 90 LYS A C 1
ATOM 689 O O . LYS A 1 90 ? 7.956 -12.781 0.195 1.00 62.97 90 LYS A O 1
ATOM 694 N N . LYS A 1 91 ? 9.946 -11.929 -0.370 1.00 56.66 91 LYS A N 1
ATOM 695 C CA . LYS A 1 91 ? 10.664 -12.458 0.813 1.00 56.66 91 LYS A CA 1
ATOM 696 C C . LYS A 1 91 ? 10.239 -11.805 2.140 1.00 56.66 91 LYS A C 1
ATOM 698 O O . LYS A 1 91 ? 10.674 -12.253 3.198 1.00 56.66 91 LYS A O 1
ATOM 703 N N . TYR A 1 92 ? 9.433 -10.748 2.089 1.00 56.19 92 TYR A N 1
ATOM 704 C CA . TYR A 1 92 ? 8.986 -9.977 3.244 1.00 56.19 92 TYR A CA 1
ATOM 705 C C . TYR A 1 92 ? 7.600 -10.448 3.705 1.00 56.19 92 TYR A C 1
ATOM 707 O O . TYR A 1 92 ? 6.744 -10.772 2.889 1.00 56.19 92 TYR A O 1
ATOM 715 N N . THR A 1 93 ? 7.383 -10.496 5.020 1.00 58.59 93 THR A N 1
ATOM 716 C CA . THR A 1 93 ? 6.115 -10.883 5.661 1.00 58.59 93 THR A CA 1
ATOM 717 C C . THR A 1 93 ? 5.715 -9.814 6.677 1.00 58.59 93 THR A C 1
ATOM 719 O O . THR A 1 93 ? 6.584 -9.105 7.186 1.00 58.59 93 THR A O 1
ATOM 722 N N . PHE A 1 94 ? 4.423 -9.687 6.981 1.00 62.34 94 PHE A N 1
ATOM 723 C CA . PHE A 1 94 ? 3.919 -8.769 8.004 1.00 62.34 94 PHE A CA 1
ATOM 724 C C . PHE A 1 94 ? 3.236 -9.553 9.131 1.00 62.34 94 PHE A C 1
ATOM 726 O O . PHE A 1 94 ? 2.657 -10.615 8.905 1.00 62.34 94 PHE A O 1
ATOM 733 N N . LYS A 1 95 ? 3.316 -9.035 10.359 1.00 64.62 95 LYS A N 1
ATOM 734 C CA . LYS A 1 95 ? 2.596 -9.564 11.522 1.00 64.62 95 LYS A CA 1
ATOM 735 C C . LYS A 1 95 ? 1.751 -8.451 12.120 1.00 64.62 95 LYS A C 1
ATOM 737 O O . LYS A 1 95 ? 2.267 -7.367 12.373 1.00 64.62 95 LYS A O 1
ATOM 742 N N . LYS A 1 96 ? 0.473 -8.737 12.357 1.00 62.22 96 LYS A N 1
ATOM 743 C CA . LYS A 1 96 ? -0.3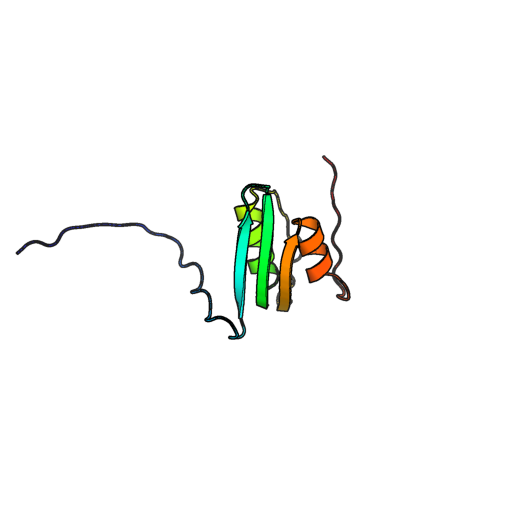70 -7.907 13.216 1.00 62.22 96 LYS A CA 1
ATOM 744 C C . LYS A 1 96 ? -0.004 -8.201 14.664 1.00 62.22 96 LYS A C 1
ATOM 746 O O . LYS A 1 96 ? 0.127 -9.368 15.029 1.00 62.22 96 LYS A O 1
ATOM 751 N N . GLN A 1 97 ? 0.187 -7.157 15.456 1.00 56.91 97 GLN A N 1
ATOM 752 C CA . GLN A 1 97 ? 0.286 -7.282 16.900 1.00 56.91 97 GLN A CA 1
ATOM 753 C C . GLN A 1 97 ? -1.026 -6.743 17.462 1.00 56.91 97 GLN A C 1
ATOM 755 O O . GLN A 1 97 ? -1.276 -5.543 17.371 1.00 56.91 97 GLN A O 1
ATOM 760 N N . ASP A 1 98 ? -1.885 -7.644 17.939 1.00 48.31 98 ASP A N 1
ATOM 761 C CA . ASP A 1 98 ? -3.080 -7.257 18.686 1.00 48.31 98 ASP A CA 1
ATOM 762 C C . ASP A 1 98 ? -2.633 -6.565 19.982 1.00 48.31 98 ASP A C 1
ATOM 764 O O . ASP A 1 98 ? -1.803 -7.105 20.720 1.00 48.31 98 ASP A O 1
ATOM 768 N N . ASN A 1 99 ? -3.153 -5.360 20.215 1.00 46.16 99 ASN A N 1
ATOM 769 C CA . ASN A 1 99 ? -3.127 -4.661 21.500 1.00 46.16 99 ASN A CA 1
ATOM 770 C C . ASN A 1 99 ? -4.564 -4.536 21.992 1.00 46.16 99 ASN A C 1
ATOM 772 O O . ASN A 1 99 ? -5.394 -4.045 21.191 1.00 46.16 99 ASN A O 1
#